Protein AF-A0A4V1RM32-F1 (afdb_monomer_lite)

Organism: NCBI:txid2509717

Sequence (120 aa):
RQYASLWQSCTSVGGNEFSCRSIMDFAWGKATAALLIIGFIILIICFLLSFVALCTPRISLLRVIGGLLIFAVILQVIALVIYPSMYTNDLATGTENYLYSWTYGFGWGSTIIMFGCAIF

Radius of gyration: 18.09 Å; chains: 1; bounding box: 41×25×52 Å

Secondary structure (DSSP, 8-state):
--EE-SSEEEEE-SSS-EEEEEGGGSHHHHHHHHHHHHHHHHHHHHHHHHHHHHHS--HHHHHHHHHHHHHHHHHHHHHHHHHHHHHHHHT--TTS-----HHHHHHHHHHHHHHHHHH-

InterPro domains:
  IPR004031 PMP-22/EMP/MP20/Claudin [PF00822] (3-115)
  IPR015664 P53-induced protein [PTHR14399] (2-120)

pLDDT: mean 80.21, std 13.15, range [47.38, 95.06]

Structure (mmCIF, N/CA/C/O backbone):
data_AF-A0A4V1RM32-F1
#
_entry.id   AF-A0A4V1RM32-F1
#
loop_
_atom_site.group_PDB
_atom_site.id
_atom_site.type_symbol
_atom_site.label_atom_id
_atom_site.label_alt_id
_atom_site.label_comp_id
_atom_site.label_asym_id
_atom_site.label_entity_id
_atom_site.label_seq_id
_atom_site.pdbx_PDB_ins_code
_atom_site.Cartn_x
_atom_site.Cartn_y
_atom_site.Cartn_z
_atom_site.occupancy
_atom_site.B_iso_or_equiv
_atom_site.auth_seq_id
_atom_site.auth_comp_id
_atom_site.auth_asym_id
_atom_site.auth_atom_id
_atom_site.pdbx_PDB_model_num
ATOM 1 N N . ARG A 1 1 ? 12.785 14.625 -20.305 1.00 48.47 1 ARG A N 1
ATOM 2 C CA . ARG A 1 1 ? 11.935 14.696 -19.082 1.00 48.47 1 ARG A CA 1
ATOM 3 C C . ARG A 1 1 ? 10.989 13.511 -19.129 1.00 48.47 1 ARG A C 1
ATOM 5 O O . ARG A 1 1 ? 10.269 13.404 -20.112 1.00 48.47 1 ARG A O 1
ATOM 12 N N . GLN A 1 2 ? 11.019 12.636 -18.127 1.00 54.09 2 GLN A N 1
ATOM 13 C CA . GLN A 1 2 ? 10.103 11.499 -18.048 1.00 54.09 2 GLN A CA 1
ATOM 14 C C . GLN A 1 2 ? 9.029 11.775 -16.999 1.00 54.09 2 GLN A C 1
ATOM 16 O O . GLN A 1 2 ? 9.343 12.250 -15.907 1.00 54.09 2 GLN A O 1
ATOM 21 N N . TYR A 1 3 ? 7.774 11.503 -17.347 1.00 58.97 3 TYR A N 1
ATOM 22 C CA . TYR A 1 3 ? 6.646 11.559 -16.423 1.00 58.97 3 TYR A CA 1
ATOM 23 C C . TYR A 1 3 ? 6.107 10.141 -16.277 1.00 58.97 3 TYR A C 1
ATOM 25 O O . TYR A 1 3 ? 5.609 9.560 -17.240 1.00 58.97 3 TYR A O 1
ATOM 33 N N . ALA A 1 4 ? 6.230 9.585 -15.076 1.00 58.25 4 ALA A N 1
ATOM 34 C CA . ALA A 1 4 ? 5.748 8.250 -14.761 1.00 58.25 4 ALA A CA 1
ATOM 35 C C . ALA A 1 4 ? 4.673 8.334 -13.676 1.00 58.25 4 ALA A C 1
ATOM 37 O O . ALA A 1 4 ? 4.917 8.784 -12.556 1.00 58.25 4 ALA A O 1
ATOM 38 N N . SER A 1 5 ? 3.474 7.896 -14.036 1.00 65.00 5 SER A N 1
ATOM 39 C CA . SER A 1 5 ? 2.359 7.639 -13.127 1.00 65.00 5 SER A CA 1
ATOM 40 C C . SER A 1 5 ? 2.244 6.131 -12.915 1.00 65.00 5 SER A C 1
ATOM 42 O O . SER A 1 5 ? 2.726 5.362 -13.741 1.00 65.00 5 SER A O 1
ATOM 44 N N . LEU A 1 6 ? 1.516 5.691 -11.883 1.00 64.19 6 LEU A N 1
ATOM 45 C CA . LEU A 1 6 ? 1.268 4.258 -11.636 1.00 64.19 6 LEU A CA 1
ATOM 46 C C . LEU A 1 6 ? 0.591 3.537 -12.826 1.00 64.19 6 LEU A C 1
ATOM 48 O O . LEU A 1 6 ? 0.638 2.317 -12.931 1.00 64.19 6 LEU A O 1
ATOM 52 N N . TRP A 1 7 ? -0.031 4.304 -13.723 1.00 68.50 7 TRP A N 1
ATOM 53 C CA . TRP A 1 7 ? -0.821 3.826 -14.856 1.00 68.50 7 TRP A CA 1
ATOM 54 C C . TRP A 1 7 ? -0.093 3.946 -16.198 1.00 68.50 7 TRP A C 1
ATOM 56 O O . TRP A 1 7 ? -0.281 3.108 -17.075 1.00 68.50 7 TRP A O 1
ATOM 66 N N . GLN A 1 8 ? 0.750 4.966 -16.371 1.00 68.31 8 GLN A N 1
ATOM 67 C CA . GLN A 1 8 ? 1.411 5.272 -17.640 1.00 68.31 8 GLN A CA 1
ATOM 68 C C . GLN A 1 8 ? 2.804 5.847 -17.397 1.00 68.31 8 GLN A C 1
ATOM 70 O O . GLN A 1 8 ? 2.981 6.717 -16.543 1.00 68.31 8 GLN A O 1
ATOM 75 N N . SER A 1 9 ? 3.771 5.394 -18.189 1.00 68.38 9 SER A N 1
ATOM 76 C CA . SER A 1 9 ? 5.114 5.960 -18.252 1.00 68.38 9 SER A CA 1
ATOM 77 C C . SER A 1 9 ? 5.322 6.601 -19.619 1.00 68.38 9 SER A C 1
ATOM 79 O O . SER A 1 9 ? 5.225 5.927 -20.645 1.00 68.38 9 SER A O 1
ATOM 81 N N . CYS A 1 10 ? 5.560 7.910 -19.638 1.00 72.81 10 CYS A N 1
ATOM 82 C CA . CYS A 1 10 ? 5.859 8.658 -20.852 1.00 72.81 10 CYS A CA 1
ATOM 83 C C . CYS A 1 10 ? 7.328 9.075 -20.844 1.00 72.81 10 CYS A C 1
ATOM 85 O O . CYS A 1 10 ? 7.771 9.836 -19.975 1.00 72.81 10 CYS A O 1
ATOM 87 N N . THR A 1 11 ? 8.066 8.598 -21.844 1.00 68.44 11 THR A N 1
ATOM 88 C CA . THR A 1 11 ? 9.450 8.993 -22.101 1.00 68.44 11 THR A CA 1
ATOM 89 C C . THR A 1 11 ? 9.524 9.886 -23.340 1.00 68.44 11 THR A C 1
ATOM 91 O O . THR A 1 11 ? 8.767 9.701 -24.292 1.00 68.44 11 THR A O 1
ATOM 94 N N . SER A 1 12 ? 10.399 10.890 -23.316 1.00 61.53 12 SER A N 1
ATOM 95 C CA . SER A 1 12 ? 10.669 11.737 -24.482 1.00 61.53 12 SER A CA 1
ATOM 96 C C . SER A 1 12 ? 11.793 11.085 -25.277 1.00 61.53 12 SER A C 1
ATOM 98 O O . SER A 1 12 ? 12.916 10.979 -24.786 1.00 61.53 12 SER A O 1
ATOM 100 N N . VAL A 1 13 ? 11.481 10.620 -26.486 1.00 59.84 13 VAL A N 1
ATOM 101 C CA . VAL A 1 13 ? 12.447 9.965 -27.373 1.00 59.84 13 VAL A CA 1
ATOM 102 C C . VAL A 1 13 ? 12.899 11.006 -28.391 1.00 59.84 13 VAL A C 1
ATOM 104 O O . VAL A 1 13 ? 12.235 11.218 -29.394 1.00 59.84 13 VAL A O 1
ATOM 107 N N . GLY A 1 14 ? 13.999 11.707 -28.096 1.00 51.62 14 GLY A N 1
ATOM 108 C CA . GLY A 1 14 ? 14.699 12.569 -29.058 1.00 51.62 14 GLY A CA 1
ATOM 109 C C . GLY A 1 14 ? 13.833 13.615 -29.782 1.00 51.62 14 GLY A C 1
ATOM 110 O O . GLY A 1 14 ? 13.729 13.573 -31.001 1.00 51.62 14 GLY A O 1
ATOM 111 N N . GLY A 1 15 ? 13.244 14.574 -29.056 1.00 65.00 15 GLY A N 1
ATOM 112 C CA . GLY A 1 15 ? 12.451 15.678 -29.626 1.00 65.00 15 GLY A CA 1
ATOM 113 C C . GLY A 1 15 ? 11.121 15.919 -28.897 1.00 65.00 15 GLY A C 1
ATOM 114 O O . GLY A 1 15 ? 10.939 15.466 -27.767 1.00 65.00 15 GLY A O 1
ATOM 115 N N . ASN A 1 16 ? 10.184 16.627 -29.551 1.00 58.78 16 ASN A N 1
ATOM 116 C CA . ASN A 1 16 ? 8.818 16.908 -29.057 1.00 58.78 16 ASN A CA 1
ATOM 117 C C . ASN A 1 16 ? 7.892 15.667 -29.022 1.00 58.78 16 ASN A C 1
ATOM 119 O O . ASN A 1 16 ? 6.720 15.795 -28.667 1.00 58.78 16 ASN A O 1
ATOM 123 N N . GLU A 1 17 ? 8.381 14.478 -29.388 1.00 57.88 17 GLU A N 1
ATOM 124 C CA . GLU A 1 17 ? 7.606 13.236 -29.352 1.00 57.88 17 GLU A CA 1
ATOM 125 C C . GLU A 1 17 ? 7.740 12.536 -27.992 1.00 57.88 17 GLU A C 1
ATOM 127 O O . GLU A 1 17 ? 8.820 12.136 -27.546 1.00 57.88 17 GLU A O 1
ATOM 132 N N . PHE A 1 18 ? 6.600 12.395 -27.315 1.00 65.38 18 PHE A N 1
ATOM 133 C CA . PHE A 1 18 ? 6.464 11.642 -26.073 1.00 65.38 18 PHE A CA 1
ATOM 134 C C . PHE A 1 18 ? 5.909 10.251 -26.390 1.00 65.38 18 PHE A C 1
ATOM 136 O O . PHE A 1 18 ? 4.764 10.114 -26.815 1.00 65.38 18 PHE A O 1
ATOM 143 N N . SER A 1 19 ? 6.702 9.207 -26.152 1.00 66.88 19 SER A N 1
ATOM 144 C CA . SER A 1 19 ? 6.244 7.820 -26.221 1.00 66.88 19 SER A CA 1
ATOM 145 C C . SER A 1 19 ? 5.659 7.421 -24.867 1.00 66.88 19 SER A C 1
ATOM 147 O O . SER A 1 19 ? 6.398 7.153 -23.916 1.00 66.88 19 SER A O 1
ATOM 149 N N . CYS A 1 20 ? 4.331 7.369 -24.784 1.00 73.12 20 CYS A N 1
ATOM 150 C CA . CYS A 1 20 ? 3.602 6.914 -23.603 1.00 73.12 20 CYS A CA 1
ATOM 151 C C . CYS A 1 20 ? 3.297 5.415 -23.684 1.00 73.12 20 CYS A C 1
ATOM 153 O O . CYS A 1 20 ? 2.642 4.958 -24.618 1.00 73.12 20 CYS A O 1
ATOM 155 N N . ARG A 1 21 ? 3.737 4.652 -22.681 1.00 72.00 21 ARG A N 1
ATOM 156 C CA . ARG A 1 21 ? 3.395 3.235 -22.499 1.00 72.00 21 ARG A CA 1
ATOM 157 C C . ARG A 1 21 ? 2.532 3.051 -21.260 1.00 72.00 21 ARG A C 1
ATOM 159 O O . ARG A 1 21 ? 2.765 3.690 -20.234 1.00 72.00 21 ARG A O 1
ATOM 166 N N . SER A 1 22 ? 1.540 2.172 -21.353 1.00 75.94 22 SER A N 1
ATOM 167 C CA . SER A 1 22 ? 0.702 1.807 -20.214 1.00 75.94 22 SER A CA 1
ATOM 168 C C . SER A 1 22 ? 1.430 0.784 -19.342 1.00 75.94 22 SER A C 1
ATOM 170 O O . SER A 1 22 ? 1.836 -0.272 -19.818 1.00 75.94 22 SER A O 1
ATOM 172 N N . ILE A 1 23 ? 1.589 1.070 -18.047 1.00 74.75 23 ILE A N 1
ATOM 173 C CA . ILE A 1 23 ? 2.154 0.099 -17.085 1.00 74.75 23 ILE A CA 1
ATOM 174 C C . ILE A 1 23 ? 1.145 -1.035 -16.829 1.00 74.75 23 ILE A C 1
ATOM 176 O O . ILE A 1 23 ? 1.515 -2.141 -16.438 1.00 74.75 23 ILE A O 1
ATOM 180 N N . MET A 1 24 ? -0.135 -0.794 -17.129 1.00 75.75 24 MET A N 1
ATOM 181 C CA . MET A 1 24 ? -1.199 -1.790 -17.018 1.00 75.75 24 MET A CA 1
ATOM 182 C C . MET A 1 24 ? -1.110 -2.901 -18.063 1.00 75.75 24 MET A C 1
ATOM 184 O O . MET A 1 24 ? -1.839 -3.878 -17.933 1.00 75.75 24 MET A O 1
ATOM 188 N N . ASP A 1 25 ? -0.242 -2.807 -19.070 1.00 79.69 25 ASP A N 1
ATOM 189 C CA . ASP A 1 25 ? -0.006 -3.933 -19.983 1.00 79.69 25 ASP A CA 1
ATOM 190 C C . ASP A 1 25 ? 0.753 -5.076 -19.289 1.00 79.69 25 ASP A C 1
ATOM 192 O O . ASP A 1 25 ? 0.604 -6.244 -19.652 1.00 79.69 25 ASP A O 1
ATOM 196 N N . PHE A 1 26 ? 1.495 -4.770 -18.221 1.00 81.31 26 PHE A N 1
ATOM 197 C CA . PHE A 1 26 ? 2.234 -5.757 -17.449 1.00 81.31 26 PHE A CA 1
ATOM 198 C C . PHE A 1 26 ? 1.360 -6.401 -16.368 1.00 81.31 26 PHE A C 1
ATOM 200 O O . PHE A 1 26 ? 0.648 -5.727 -15.618 1.00 81.31 26 PHE A O 1
ATOM 207 N N . ALA A 1 27 ? 1.464 -7.727 -16.230 1.00 86.25 27 ALA A N 1
ATOM 208 C CA . ALA A 1 27 ? 0.733 -8.482 -15.211 1.00 86.25 27 ALA A CA 1
ATOM 209 C C . ALA A 1 27 ? 1.055 -7.999 -13.787 1.00 86.25 27 ALA A C 1
ATOM 211 O O . ALA A 1 27 ? 0.154 -7.891 -12.953 1.00 86.25 27 ALA A O 1
ATOM 212 N N . TRP A 1 28 ? 2.318 -7.644 -13.525 1.00 84.56 28 TRP A N 1
ATOM 213 C CA . TRP A 1 28 ? 2.719 -7.083 -12.239 1.00 84.56 28 TRP A CA 1
ATOM 214 C C . TRP A 1 28 ? 2.074 -5.718 -12.001 1.00 84.56 28 TRP A C 1
ATOM 216 O O . TRP A 1 28 ? 1.552 -5.517 -10.916 1.00 84.56 28 TRP A O 1
ATOM 226 N N . GLY A 1 29 ? 2.007 -4.838 -13.010 1.00 84.19 29 GLY A N 1
ATOM 227 C CA . GLY A 1 29 ? 1.399 -3.507 -12.901 1.00 84.19 29 GLY A CA 1
ATOM 228 C C . GLY A 1 29 ? -0.082 -3.564 -12.520 1.00 84.19 29 GLY A C 1
ATOM 229 O O . GLY A 1 29 ? -0.530 -2.835 -11.630 1.00 84.19 29 GLY A O 1
ATOM 230 N N . LYS A 1 30 ? -0.827 -4.505 -13.118 1.00 87.56 30 LYS A N 1
ATOM 231 C CA . LYS A 1 30 ? -2.219 -4.795 -12.731 1.00 87.56 30 LYS A CA 1
ATOM 232 C C . LYS A 1 30 ? -2.317 -5.287 -11.285 1.00 87.56 30 LYS A C 1
ATOM 234 O O . LYS A 1 30 ?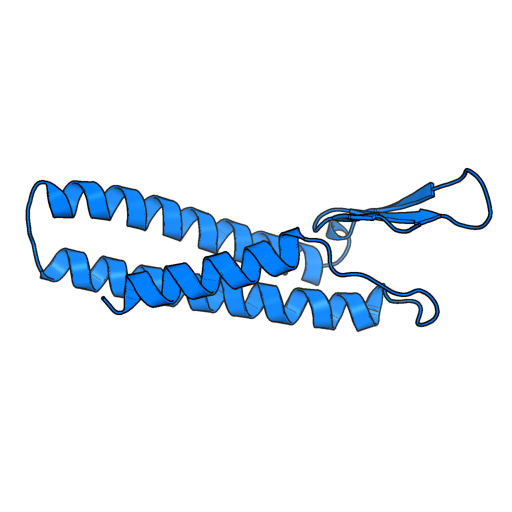 -3.206 -4.852 -10.555 1.00 87.56 30 LYS A O 1
ATOM 239 N N . ALA A 1 31 ? -1.410 -6.169 -10.862 1.00 89.00 31 ALA A N 1
ATOM 240 C CA . ALA A 1 31 ? -1.394 -6.701 -9.502 1.00 89.00 31 ALA A CA 1
ATOM 241 C C . ALA A 1 31 ? -1.089 -5.613 -8.458 1.00 89.00 31 ALA A C 1
ATOM 243 O O . ALA A 1 31 ? -1.797 -5.521 -7.457 1.00 89.00 31 ALA A O 1
ATOM 244 N N . THR A 1 32 ? -0.103 -4.743 -8.700 1.00 89.12 32 THR A N 1
ATOM 245 C CA . THR A 1 32 ? 0.220 -3.624 -7.800 1.00 89.12 32 THR A CA 1
ATOM 246 C C . THR A 1 32 ? -0.949 -2.659 -7.659 1.00 89.12 32 THR A C 1
ATOM 248 O O . THR A 1 32 ? -1.281 -2.255 -6.545 1.00 89.12 32 THR A O 1
ATOM 251 N N . ALA A 1 33 ? -1.611 -2.319 -8.768 1.00 88.69 33 ALA A N 1
ATOM 252 C CA . ALA A 1 33 ? -2.789 -1.460 -8.738 1.00 88.69 33 ALA A CA 1
ATOM 253 C C . ALA A 1 33 ? -3.958 -2.106 -7.981 1.00 88.69 33 ALA A C 1
ATOM 255 O O . ALA A 1 33 ? -4.591 -1.447 -7.158 1.00 88.69 33 ALA A O 1
ATOM 256 N N . ALA A 1 34 ? -4.205 -3.401 -8.197 1.00 91.38 34 ALA A N 1
ATOM 257 C CA . ALA A 1 34 ? -5.235 -4.137 -7.472 1.00 91.38 34 ALA A CA 1
ATOM 258 C C . ALA A 1 34 ? -4.964 -4.162 -5.959 1.00 91.38 34 ALA A C 1
ATOM 260 O O . ALA A 1 34 ? -5.864 -3.862 -5.179 1.00 91.38 34 ALA A O 1
ATOM 261 N N . LEU A 1 35 ? -3.727 -4.446 -5.536 1.00 91.50 35 LEU A N 1
ATOM 262 C CA . LEU A 1 35 ? -3.336 -4.461 -4.120 1.00 91.50 35 LEU A CA 1
ATOM 263 C C . LEU A 1 35 ? -3.536 -3.095 -3.446 1.00 91.50 35 LEU A C 1
ATOM 265 O O . LEU A 1 35 ? -4.066 -3.034 -2.335 1.00 91.50 35 LEU A O 1
ATOM 269 N N . LEU A 1 36 ? -3.175 -2.003 -4.129 1.00 89.81 36 LEU A N 1
ATOM 270 C CA . LEU A 1 36 ? -3.393 -0.641 -3.631 1.00 89.81 36 LEU A CA 1
ATOM 271 C C . LEU A 1 36 ? -4.884 -0.307 -3.505 1.00 89.81 36 LEU A C 1
ATOM 273 O O . LEU A 1 36 ? -5.304 0.228 -2.480 1.00 89.81 36 LEU A O 1
ATOM 277 N N . ILE A 1 37 ? -5.695 -0.652 -4.511 1.00 91.25 37 ILE A N 1
ATOM 278 C CA . ILE A 1 37 ? -7.146 -0.411 -4.491 1.00 91.25 37 ILE A CA 1
ATOM 279 C C . ILE A 1 37 ? -7.813 -1.218 -3.375 1.00 91.25 37 ILE A C 1
ATOM 281 O O . ILE A 1 37 ? -8.613 -0.670 -2.620 1.00 91.25 37 ILE A O 1
ATOM 285 N N . ILE A 1 38 ? -7.467 -2.499 -3.229 1.00 93.44 38 ILE A N 1
ATOM 286 C CA . ILE A 1 38 ? -8.009 -3.358 -2.169 1.00 93.44 38 ILE A CA 1
ATOM 287 C C . ILE A 1 38 ? -7.636 -2.795 -0.793 1.00 93.44 38 ILE A C 1
ATOM 289 O O . ILE A 1 38 ? -8.507 -2.651 0.064 1.00 93.44 38 ILE A O 1
ATOM 293 N N . GLY A 1 39 ? -6.371 -2.411 -0.593 1.00 90.88 39 GLY A N 1
ATOM 294 C CA . GLY A 1 39 ? -5.923 -1.771 0.644 1.00 90.88 39 GLY A CA 1
ATOM 295 C C . GLY A 1 39 ? -6.689 -0.479 0.955 1.00 90.88 39 GLY A C 1
ATOM 296 O O . GLY A 1 39 ? -7.075 -0.257 2.101 1.00 90.88 39 GLY A O 1
ATOM 297 N N . PHE A 1 40 ? -6.968 0.340 -0.060 1.00 90.44 40 PHE A N 1
ATOM 298 C CA . PHE A 1 40 ? -7.737 1.576 0.088 1.00 90.44 40 PHE A CA 1
ATOM 299 C C . PHE A 1 40 ? -9.212 1.324 0.439 1.00 90.44 40 PHE A C 1
ATOM 301 O O . PHE A 1 40 ? -9.767 2.004 1.301 1.00 90.44 40 PHE A O 1
ATOM 308 N N . ILE A 1 41 ? -9.844 0.313 -0.163 1.00 94.44 41 ILE A N 1
ATOM 309 C CA . ILE A 1 41 ? -11.221 -0.080 0.173 1.00 94.44 41 ILE A CA 1
ATOM 310 C C . ILE A 1 41 ? -11.308 -0.525 1.638 1.00 94.44 41 ILE A C 1
ATOM 312 O O . ILE A 1 41 ? -12.218 -0.108 2.355 1.00 94.44 41 ILE A O 1
ATOM 316 N N . ILE A 1 42 ? -10.345 -1.325 2.109 1.00 92.44 42 ILE A N 1
ATOM 317 C CA . ILE A 1 42 ? -10.293 -1.762 3.512 1.00 92.44 42 ILE A CA 1
ATOM 318 C C . ILE A 1 42 ? -10.135 -0.559 4.451 1.00 92.44 42 ILE A C 1
ATOM 320 O O . ILE A 1 42 ? -10.807 -0.506 5.481 1.00 92.44 42 ILE A O 1
ATOM 324 N N . LEU A 1 43 ? -9.311 0.428 4.084 1.00 91.06 43 LEU A N 1
ATOM 325 C CA . LEU A 1 43 ? -9.153 1.673 4.843 1.00 91.06 43 LEU A CA 1
ATOM 326 C C . LEU A 1 43 ? -10.492 2.412 4.975 1.00 91.06 43 LEU A C 1
ATOM 328 O O . LEU A 1 43 ? -10.876 2.770 6.088 1.00 91.06 43 LEU A O 1
ATOM 332 N N . ILE A 1 44 ? -11.241 2.582 3.879 1.00 93.62 44 ILE A N 1
ATOM 333 C CA . ILE A 1 44 ? -12.569 3.222 3.910 1.00 93.62 44 ILE A CA 1
ATOM 334 C C . ILE A 1 44 ? -13.510 2.476 4.863 1.00 93.62 44 ILE A C 1
ATOM 336 O O . ILE A 1 44 ? -14.185 3.105 5.677 1.00 93.62 44 ILE A O 1
ATOM 340 N N . ILE A 1 45 ? -13.536 1.142 4.804 1.00 92.44 45 ILE A N 1
ATOM 341 C CA . ILE A 1 45 ? -14.366 0.329 5.703 1.00 92.44 45 ILE A CA 1
ATOM 342 C C . ILE A 1 45 ? -13.949 0.549 7.164 1.00 92.44 45 ILE A C 1
ATOM 344 O O . ILE A 1 45 ? -14.808 0.779 8.014 1.00 92.44 45 ILE A O 1
ATOM 348 N N . CYS A 1 46 ? -12.646 0.542 7.457 1.00 90.81 46 CYS A N 1
ATOM 349 C CA . CYS A 1 46 ? -12.125 0.808 8.799 1.00 90.81 46 CYS A CA 1
ATOM 350 C C . CYS A 1 46 ? -12.522 2.201 9.297 1.00 90.81 46 CYS A C 1
ATOM 352 O O . CYS A 1 46 ? -12.949 2.342 10.437 1.00 90.81 46 CYS A O 1
ATOM 354 N N . PHE A 1 47 ? -12.453 3.215 8.436 1.00 89.69 47 PHE A N 1
ATOM 355 C CA . PHE A 1 47 ? -12.849 4.581 8.764 1.00 89.69 47 PHE A CA 1
ATOM 356 C C . PHE A 1 47 ? -14.336 4.682 9.133 1.00 89.69 47 PHE A C 1
ATOM 358 O O . PHE A 1 47 ? -14.680 5.292 10.145 1.00 89.69 47 PHE A O 1
ATOM 365 N N . LEU A 1 48 ? -15.217 4.024 8.371 1.00 91.62 48 LEU A N 1
ATOM 366 C CA . LEU A 1 48 ? -16.648 3.958 8.684 1.00 91.62 48 LEU A CA 1
ATOM 367 C C . LEU A 1 48 ? -16.911 3.234 10.011 1.00 91.62 48 LEU A C 1
ATOM 369 O O . LEU A 1 48 ? -17.694 3.710 10.834 1.00 91.62 48 LEU A O 1
ATOM 373 N N . LEU A 1 49 ? -16.231 2.108 10.246 1.00 88.25 49 LEU A N 1
ATOM 374 C CA . LEU A 1 49 ? -16.335 1.362 11.501 1.00 88.25 49 LEU A CA 1
ATOM 375 C C . LEU A 1 49 ? -15.841 2.183 12.700 1.00 88.25 49 LEU A C 1
ATOM 377 O O . LEU A 1 49 ? -16.443 2.100 13.770 1.00 88.25 49 LEU A O 1
ATOM 381 N N . SER A 1 50 ? -14.811 3.015 12.524 1.00 87.69 50 SER A N 1
ATOM 382 C CA . SER A 1 50 ? -14.318 3.918 13.567 1.00 87.69 50 SER A CA 1
ATOM 383 C C . SER A 1 50 ? -15.371 4.942 13.998 1.00 87.69 50 SER A C 1
ATOM 385 O O . SER A 1 50 ? -15.534 5.152 15.197 1.00 87.69 50 SER A O 1
ATOM 387 N N . PHE A 1 51 ? -16.155 5.524 13.079 1.00 88.12 51 PHE A N 1
ATOM 388 C CA . PHE A 1 51 ? -17.266 6.412 13.468 1.00 88.12 51 PHE A CA 1
ATOM 389 C C . PHE A 1 51 ? -18.308 5.697 14.326 1.00 88.12 51 PHE A C 1
ATOM 391 O O . PHE 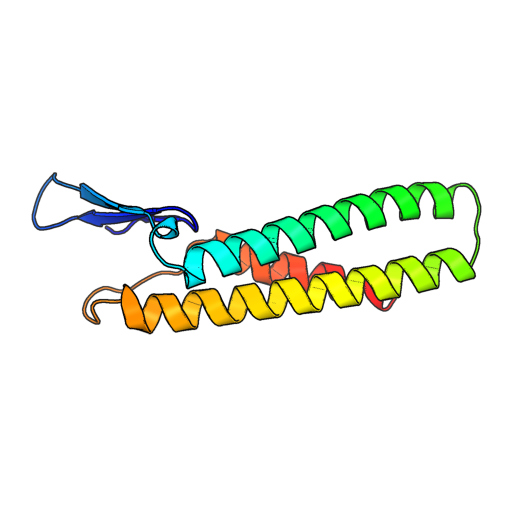A 1 51 ? -18.747 6.228 15.346 1.00 88.12 51 PHE A O 1
ATOM 398 N N . VAL A 1 52 ? -18.675 4.473 13.943 1.00 86.00 52 VAL A N 1
ATOM 399 C CA . VAL A 1 52 ? -19.629 3.662 14.710 1.00 86.00 52 VAL A CA 1
ATOM 400 C C . VAL A 1 52 ? -19.061 3.320 16.093 1.00 86.00 52 VAL A C 1
ATOM 402 O O . VAL A 1 52 ? -19.779 3.399 17.090 1.00 86.00 52 VAL A O 1
ATOM 405 N N . ALA A 1 53 ? -17.767 2.999 16.173 1.00 84.50 53 ALA A N 1
ATOM 406 C CA . ALA A 1 53 ? -17.072 2.735 17.431 1.00 84.50 53 ALA A CA 1
ATOM 407 C C . ALA A 1 53 ? -17.009 3.968 18.346 1.00 84.50 53 ALA A C 1
ATOM 409 O O . ALA A 1 53 ? -17.112 3.824 19.563 1.00 84.50 53 ALA A O 1
ATOM 410 N N . LEU A 1 54 ? -16.875 5.172 17.778 1.00 83.12 54 LEU A N 1
ATOM 411 C CA . LEU A 1 54 ? -16.913 6.429 18.530 1.00 83.12 54 LEU A CA 1
ATOM 412 C C . LEU A 1 54 ? -18.305 6.695 19.117 1.00 83.12 54 LEU A C 1
ATOM 414 O O . LEU A 1 54 ? -18.417 7.116 20.265 1.00 83.12 54 LEU A O 1
ATOM 418 N N . CYS A 1 55 ? -19.368 6.421 18.357 1.00 84.56 55 CYS A N 1
ATOM 419 C CA . CYS A 1 55 ? -20.742 6.570 18.841 1.00 84.56 55 CYS A CA 1
ATOM 420 C C . CYS A 1 55 ? -21.138 5.490 19.862 1.00 84.56 55 CYS A C 1
ATOM 422 O O . CYS A 1 55 ? -22.059 5.692 20.650 1.00 84.56 55 CYS A O 1
ATOM 424 N N . THR A 1 56 ? -20.488 4.323 19.856 1.00 79.81 56 THR A N 1
ATOM 425 C CA . THR A 1 56 ? -20.728 3.246 20.826 1.00 79.81 56 THR A CA 1
ATOM 426 C C . THR A 1 56 ? -19.403 2.572 21.187 1.00 79.81 56 THR A C 1
ATOM 428 O O . THR A 1 56 ? -18.982 1.651 20.479 1.00 79.81 56 THR A O 1
ATOM 431 N N . PRO A 1 57 ? -18.744 2.979 22.290 1.00 73.81 57 PRO A N 1
ATOM 432 C CA . PRO A 1 57 ? -17.417 2.485 22.635 1.00 73.81 57 PRO A CA 1
ATOM 433 C C . PRO A 1 57 ? -17.465 0.989 22.963 1.00 73.81 57 PRO A C 1
ATOM 435 O O . PRO A 1 57 ? -17.851 0.568 24.054 1.00 73.81 57 PRO A O 1
ATOM 438 N N . ARG A 1 58 ? -17.068 0.163 21.990 1.00 77.50 58 ARG A N 1
ATOM 439 C CA . ARG A 1 58 ? -16.896 -1.287 22.129 1.00 77.50 58 ARG A CA 1
ATOM 440 C C . ARG A 1 58 ? -15.444 -1.642 21.842 1.00 77.50 58 ARG A C 1
ATOM 442 O O . ARG A 1 58 ? -15.028 -1.695 20.688 1.00 77.50 58 ARG A O 1
ATOM 449 N N . ILE A 1 59 ? -14.687 -1.945 22.896 1.00 78.19 59 ILE A N 1
ATOM 450 C CA . ILE A 1 59 ? -13.253 -2.291 22.825 1.00 78.19 59 ILE A CA 1
ATOM 451 C C . ILE A 1 59 ? -12.978 -3.479 21.880 1.00 78.19 59 ILE A C 1
ATOM 453 O O . ILE A 1 59 ? -11.920 -3.558 21.260 1.00 78.19 59 ILE A O 1
ATOM 457 N N . SER A 1 60 ? -13.938 -4.396 21.723 1.00 81.75 60 SER A N 1
ATOM 458 C CA . SER A 1 60 ? -13.843 -5.505 20.768 1.00 81.75 60 SER A CA 1
ATOM 459 C C . SER A 1 60 ? -13.832 -5.045 19.307 1.00 81.75 60 SER A C 1
ATOM 461 O O . SER A 1 60 ? -13.088 -5.603 18.507 1.00 81.75 60 SER A O 1
ATOM 463 N N . LEU A 1 61 ? -14.612 -4.019 18.962 1.00 82.38 61 LEU A N 1
ATOM 464 C CA . LEU A 1 61 ? -14.727 -3.495 17.599 1.00 82.38 61 LEU A CA 1
ATOM 465 C C . LEU A 1 61 ? -13.455 -2.723 17.208 1.00 82.38 61 LEU A C 1
ATOM 467 O O . LEU A 1 61 ? -12.952 -2.895 16.103 1.00 82.38 61 LEU A O 1
ATOM 471 N N . LEU A 1 62 ? -12.859 -1.999 18.162 1.00 84.25 62 LEU A N 1
ATOM 472 C CA . LEU A 1 62 ? -11.548 -1.353 18.012 1.00 84.25 62 LEU A CA 1
ATOM 473 C C . LEU A 1 62 ? -10.428 -2.357 17.683 1.00 84.25 62 LEU A C 1
ATOM 475 O O . LEU A 1 62 ? -9.665 -2.130 16.748 1.00 84.25 62 LEU A O 1
ATOM 479 N N . ARG A 1 63 ? -10.370 -3.515 18.363 1.00 86.62 63 ARG A N 1
ATOM 480 C CA . ARG A 1 63 ? -9.386 -4.570 18.025 1.00 86.62 63 ARG A CA 1
ATOM 481 C C . ARG A 1 63 ? -9.566 -5.128 16.616 1.00 86.62 63 ARG A C 1
ATOM 483 O O . ARG A 1 63 ? -8.578 -5.433 15.954 1.00 86.62 63 ARG A O 1
ATOM 490 N N . VAL A 1 64 ? -10.810 -5.277 16.162 1.00 88.69 64 VAL A N 1
ATOM 491 C CA . VAL A 1 64 ? -11.103 -5.760 14.804 1.00 88.69 64 VAL A CA 1
ATOM 492 C C . VAL A 1 64 ? -10.652 -4.738 13.759 1.00 88.69 64 VAL A C 1
ATOM 494 O O . VAL A 1 64 ? -10.034 -5.126 12.770 1.00 88.69 64 VAL A O 1
ATOM 497 N N . ILE A 1 65 ? -10.894 -3.444 14.000 1.00 91.19 65 ILE A N 1
ATOM 498 C CA . ILE A 1 65 ? -10.417 -2.359 13.130 1.00 91.19 65 ILE A CA 1
ATOM 499 C C . ILE A 1 65 ? -8.886 -2.365 13.055 1.00 91.19 65 ILE A C 1
ATOM 501 O O . ILE A 1 65 ? -8.341 -2.345 11.955 1.00 91.19 65 ILE A O 1
ATOM 505 N N . GLY A 1 66 ? -8.194 -2.468 14.195 1.00 91.25 66 GLY A N 1
ATOM 506 C CA . GLY A 1 66 ? -6.731 -2.557 14.227 1.00 91.25 66 GLY A CA 1
ATOM 507 C C . GLY A 1 66 ? -6.203 -3.743 13.411 1.00 91.25 66 GLY A C 1
ATOM 508 O O . GLY A 1 66 ? -5.319 -3.578 12.574 1.00 91.25 66 GLY A O 1
ATOM 509 N N . GLY A 1 67 ? -6.811 -4.925 13.558 1.00 91.19 67 GLY A N 1
ATOM 510 C CA . GLY A 1 67 ? -6.453 -6.105 12.762 1.00 91.19 67 GLY A CA 1
ATOM 511 C C . GLY A 1 67 ? -6.659 -5.915 11.252 1.00 91.19 67 GLY A C 1
ATOM 512 O O . GLY A 1 67 ? -5.787 -6.276 10.459 1.00 91.19 67 GLY A O 1
ATOM 513 N N . LEU A 1 68 ? -7.778 -5.306 10.848 1.00 92.44 68 LEU A N 1
ATOM 514 C CA . LEU A 1 68 ? -8.060 -4.980 9.445 1.00 92.44 68 LEU A CA 1
ATOM 515 C C . LEU A 1 68 ? -7.076 -3.946 8.879 1.00 92.44 68 LEU A C 1
ATOM 517 O O . LEU A 1 68 ? -6.630 -4.092 7.739 1.00 92.44 68 LEU A O 1
ATOM 521 N N . LEU A 1 69 ? -6.694 -2.940 9.671 1.00 93.44 69 LEU A N 1
ATOM 522 C CA . LEU A 1 69 ? -5.692 -1.948 9.281 1.00 93.44 69 LEU A CA 1
ATOM 523 C C . LEU A 1 69 ? -4.310 -2.583 9.094 1.00 93.44 69 LEU A C 1
ATOM 525 O O . LEU A 1 69 ? -3.659 -2.298 8.092 1.00 93.44 69 LEU A O 1
ATOM 529 N N . ILE A 1 70 ? -3.881 -3.495 9.977 1.00 93.88 70 ILE A N 1
ATOM 530 C CA . ILE A 1 70 ? -2.622 -4.240 9.788 1.00 93.88 70 ILE A CA 1
ATOM 531 C C . ILE A 1 70 ? -2.658 -5.044 8.485 1.00 93.88 70 ILE A C 1
ATOM 533 O O . ILE A 1 70 ? -1.685 -5.044 7.730 1.00 93.88 70 ILE A O 1
ATOM 537 N N . PHE A 1 71 ? -3.780 -5.696 8.178 1.00 94.06 71 PHE A N 1
ATOM 538 C CA . PHE A 1 71 ? -3.917 -6.425 6.920 1.00 94.06 71 PHE A CA 1
ATOM 539 C C . PHE A 1 71 ? -3.808 -5.493 5.698 1.00 94.06 71 PHE A C 1
ATOM 541 O O . PHE A 1 71 ? -3.077 -5.799 4.755 1.00 94.06 71 PHE A O 1
ATOM 548 N N . ALA A 1 72 ? -4.448 -4.319 5.737 1.00 94.00 72 ALA A N 1
ATOM 549 C CA . ALA A 1 72 ? -4.322 -3.309 4.685 1.00 94.00 72 ALA A CA 1
ATOM 550 C C . ALA A 1 72 ? -2.881 -2.783 4.534 1.00 94.00 72 ALA A C 1
ATOM 552 O O . ALA A 1 72 ? -2.415 -2.610 3.406 1.00 94.00 72 ALA A O 1
ATOM 553 N N . VAL A 1 73 ? -2.163 -2.580 5.647 1.00 95.06 73 VAL A N 1
ATOM 554 C CA . VAL A 1 73 ? -0.741 -2.195 5.661 1.00 95.06 73 VAL A CA 1
ATOM 555 C C . VAL A 1 73 ? 0.100 -3.237 4.931 1.00 95.06 73 VAL A C 1
ATOM 557 O O . VAL A 1 73 ? 0.889 -2.869 4.067 1.00 95.06 73 VAL A O 1
ATOM 560 N N . ILE A 1 74 ? -0.086 -4.528 5.217 1.00 94.69 74 ILE A N 1
ATOM 561 C CA . ILE A 1 74 ? 0.684 -5.603 4.571 1.00 94.69 74 ILE A CA 1
ATOM 562 C C . ILE A 1 74 ? 0.489 -5.571 3.050 1.00 94.69 74 ILE A C 1
ATOM 564 O O . ILE A 1 74 ? 1.469 -5.597 2.304 1.00 94.69 74 ILE A O 1
ATOM 568 N N . LEU A 1 75 ? -0.758 -5.457 2.581 1.00 92.69 75 LEU A N 1
ATOM 569 C CA . LEU A 1 75 ? -1.060 -5.378 1.147 1.00 92.69 75 LEU A CA 1
ATOM 570 C C . LEU A 1 75 ? -0.400 -4.160 0.485 1.00 92.69 75 LEU A C 1
ATOM 572 O O . LEU A 1 75 ? 0.149 -4.276 -0.613 1.00 92.69 75 LEU A O 1
ATOM 576 N N . GLN A 1 76 ? -0.418 -3.006 1.157 1.00 92.44 76 GLN A N 1
ATOM 577 C CA . GLN A 1 76 ? 0.183 -1.778 0.642 1.00 92.44 76 GLN A CA 1
ATOM 578 C C . GLN A 1 76 ? 1.712 -1.858 0.635 1.00 92.44 76 GLN A C 1
ATOM 580 O O . GLN A 1 76 ? 2.310 -1.553 -0.391 1.00 92.44 76 GLN A O 1
ATOM 585 N N . VAL A 1 77 ? 2.357 -2.372 1.688 1.00 94.38 77 VAL A N 1
ATOM 586 C CA . VAL A 1 77 ? 3.817 -2.594 1.700 1.00 94.38 77 VAL A CA 1
ATOM 587 C C . VAL A 1 77 ? 4.242 -3.502 0.546 1.00 94.38 77 VAL A C 1
ATOM 589 O O . VAL A 1 77 ? 5.188 -3.177 -0.169 1.00 94.38 77 VAL A O 1
ATOM 592 N N . ILE A 1 78 ? 3.527 -4.608 0.316 1.00 92.75 78 ILE A N 1
ATOM 593 C CA . ILE A 1 78 ? 3.823 -5.523 -0.795 1.00 92.75 78 ILE A CA 1
ATOM 594 C C . ILE A 1 78 ? 3.736 -4.780 -2.135 1.00 92.75 78 ILE A C 1
ATOM 596 O O . ILE A 1 78 ? 4.658 -4.870 -2.947 1.00 92.75 78 ILE A O 1
ATOM 600 N N . ALA A 1 79 ? 2.675 -3.999 -2.357 1.00 89.56 79 ALA A N 1
ATOM 601 C CA . ALA A 1 79 ? 2.529 -3.203 -3.571 1.00 89.56 79 ALA A CA 1
ATOM 602 C C . ALA A 1 79 ? 3.673 -2.182 -3.739 1.00 89.56 79 ALA A C 1
ATOM 604 O O . ALA A 1 79 ? 4.244 -2.054 -4.824 1.00 89.56 79 ALA A O 1
ATOM 605 N N . LEU A 1 80 ? 4.056 -1.496 -2.659 1.00 89.00 80 LEU A N 1
ATOM 606 C CA . LEU A 1 80 ? 5.130 -0.505 -2.671 1.00 89.00 80 LEU A CA 1
ATOM 607 C C . LEU A 1 80 ? 6.523 -1.100 -2.881 1.00 89.00 80 LEU A C 1
ATOM 609 O O . LEU A 1 80 ? 7.397 -0.387 -3.358 1.00 89.00 80 LEU A O 1
ATOM 613 N N . VAL A 1 81 ? 6.744 -2.377 -2.574 1.00 91.56 81 VAL A N 1
ATOM 614 C CA . VAL A 1 81 ? 8.019 -3.061 -2.848 1.00 91.56 81 VAL A CA 1
ATOM 615 C C . VAL A 1 81 ? 8.043 -3.660 -4.258 1.00 91.56 81 VAL A C 1
ATOM 617 O O . VAL A 1 81 ? 9.056 -3.564 -4.953 1.00 91.56 81 VAL A O 1
ATOM 620 N N . ILE A 1 82 ? 6.929 -4.240 -4.719 1.00 88.38 82 ILE A N 1
ATOM 621 C CA . ILE A 1 82 ? 6.830 -4.819 -6.070 1.00 88.38 82 ILE A CA 1
ATOM 622 C C . ILE A 1 82 ? 6.972 -3.733 -7.138 1.00 88.38 82 ILE A C 1
ATOM 624 O O . ILE A 1 82 ? 7.674 -3.944 -8.126 1.00 88.38 82 ILE A O 1
ATOM 628 N N . TYR A 1 83 ? 6.342 -2.571 -6.933 1.00 83.81 83 TYR A N 1
ATOM 629 C CA . TYR A 1 83 ? 6.361 -1.466 -7.891 1.00 83.81 83 TYR A CA 1
ATOM 630 C C . TYR A 1 83 ? 7.784 -1.047 -8.323 1.00 83.81 83 TYR A C 1
ATOM 632 O O . TYR A 1 83 ? 8.074 -1.153 -9.512 1.00 83.81 83 TYR A O 1
ATOM 640 N N . PRO A 1 84 ? 8.703 -0.631 -7.426 1.00 82.94 84 PRO A N 1
ATOM 641 C CA . PRO A 1 84 ? 10.066 -0.248 -7.796 1.00 82.94 84 PRO A CA 1
ATOM 642 C C . PRO A 1 84 ? 10.886 -1.429 -8.324 1.00 82.94 84 PRO A C 1
ATOM 644 O O . PRO A 1 84 ? 11.652 -1.258 -9.271 1.00 82.94 84 PRO A O 1
ATOM 647 N N . SER A 1 85 ? 10.718 -2.622 -7.741 1.00 85.12 85 SER A N 1
ATOM 648 C CA . SER A 1 85 ? 11.450 -3.828 -8.142 1.00 85.12 85 SER A CA 1
ATOM 649 C C . SER A 1 85 ? 11.192 -4.173 -9.611 1.00 85.12 85 SER A C 1
ATOM 651 O O . SER A 1 85 ? 12.123 -4.244 -10.414 1.00 85.12 85 SER A O 1
ATOM 653 N N . MET A 1 86 ? 9.922 -4.313 -9.991 1.00 82.00 86 MET A N 1
ATOM 654 C CA . MET A 1 86 ? 9.547 -4.694 -11.353 1.00 82.00 86 MET A CA 1
ATOM 655 C C . MET A 1 86 ? 9.744 -3.544 -12.336 1.00 82.00 86 MET A C 1
ATOM 657 O O . MET A 1 86 ? 10.241 -3.756 -13.437 1.00 82.00 86 MET A O 1
ATOM 661 N N . TYR A 1 87 ? 9.453 -2.307 -11.920 1.00 75.44 87 TYR A N 1
ATOM 662 C CA . TYR A 1 87 ? 9.702 -1.133 -12.753 1.00 75.44 87 TYR A CA 1
ATOM 663 C C . TYR A 1 87 ? 11.187 -1.002 -13.125 1.00 75.44 87 TYR A C 1
ATOM 665 O O . TYR A 1 87 ? 11.506 -0.678 -14.268 1.00 75.44 87 T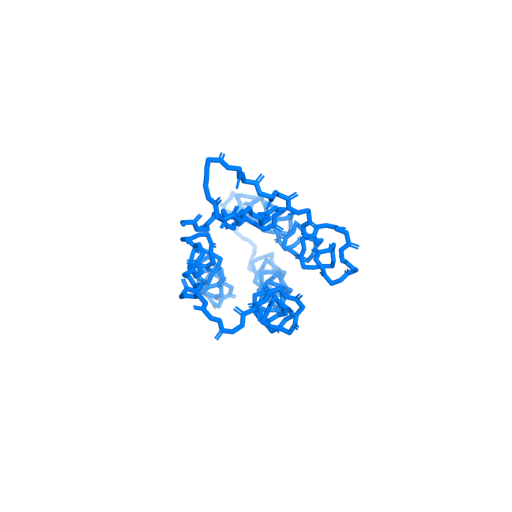YR A O 1
ATOM 673 N N . THR A 1 88 ? 12.100 -1.301 -12.194 1.00 76.06 88 THR A N 1
ATOM 674 C CA . THR A 1 88 ? 13.547 -1.271 -12.465 1.00 76.06 88 THR A CA 1
ATOM 675 C C . THR A 1 88 ? 13.979 -2.375 -13.434 1.00 76.06 88 THR A C 1
ATOM 677 O O . THR A 1 88 ? 14.855 -2.144 -14.257 1.00 76.06 88 THR A O 1
ATOM 680 N N . ASN A 1 89 ? 13.360 -3.556 -13.373 1.00 76.38 89 ASN A N 1
ATOM 681 C CA . ASN A 1 89 ? 13.698 -4.670 -14.263 1.00 76.38 89 ASN A CA 1
ATOM 682 C C . ASN A 1 89 ? 13.128 -4.500 -15.684 1.00 76.38 89 ASN A C 1
ATOM 684 O O . ASN A 1 89 ? 13.828 -4.782 -16.652 1.00 76.38 89 ASN A O 1
ATOM 688 N N . ASP A 1 90 ? 11.879 -4.038 -15.812 1.00 70.44 90 ASP A N 1
ATOM 689 C CA . ASP A 1 90 ? 11.153 -4.028 -17.092 1.00 70.44 90 ASP A CA 1
ATOM 690 C C . ASP A 1 90 ? 11.162 -2.665 -17.815 1.00 70.44 90 ASP A C 1
ATOM 692 O O . ASP A 1 90 ? 11.060 -2.621 -19.042 1.00 70.44 90 ASP A O 1
ATOM 696 N N . LEU A 1 91 ? 11.231 -1.540 -17.085 1.00 67.69 91 LEU A N 1
ATOM 697 C CA . LEU A 1 91 ? 11.075 -0.191 -17.660 1.00 67.69 91 LEU A CA 1
ATOM 698 C C . LEU A 1 91 ? 12.281 0.733 -17.452 1.00 67.69 91 LEU A C 1
ATOM 700 O O . LEU A 1 91 ? 12.446 1.680 -18.227 1.00 67.69 91 LEU A O 1
ATOM 704 N N . ALA A 1 92 ? 13.130 0.501 -16.447 1.00 64.19 92 ALA A N 1
ATOM 705 C CA . ALA A 1 92 ? 14.317 1.325 -16.244 1.00 64.19 92 ALA A CA 1
ATOM 706 C C . ALA A 1 92 ? 15.406 0.950 -17.259 1.00 64.19 92 ALA A C 1
ATOM 708 O O . ALA A 1 92 ? 16.258 0.095 -17.036 1.00 64.19 92 ALA A O 1
ATOM 709 N N . THR A 1 93 ? 15.396 1.642 -18.396 1.00 54.38 93 THR A N 1
ATOM 710 C CA . THR A 1 93 ? 16.559 1.681 -19.287 1.00 54.38 93 THR A CA 1
ATOM 711 C C . THR A 1 93 ? 17.619 2.471 -18.522 1.00 54.38 93 THR A C 1
ATOM 713 O O . THR A 1 93 ? 17.394 3.652 -18.276 1.00 54.38 93 THR A O 1
ATOM 716 N N . GLY A 1 94 ? 18.684 1.822 -18.034 1.00 52.59 94 GLY A N 1
ATOM 717 C CA . GLY A 1 94 ? 19.615 2.309 -16.995 1.00 52.59 94 GLY A CA 1
ATOM 718 C C . GLY A 1 94 ? 20.443 3.571 -17.299 1.00 52.59 94 GLY A C 1
ATOM 719 O O . GLY A 1 94 ? 21.607 3.646 -16.925 1.00 52.59 94 GLY A O 1
ATOM 7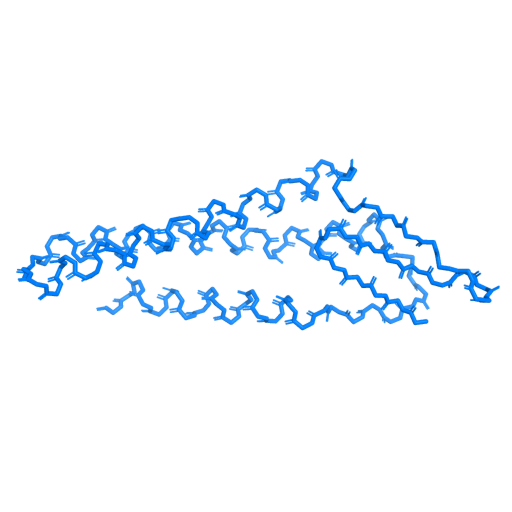20 N N . THR A 1 95 ? 19.878 4.555 -17.994 1.00 47.38 95 THR A N 1
ATOM 721 C CA . THR A 1 95 ? 20.558 5.727 -18.552 1.00 47.38 95 THR A CA 1
ATOM 722 C C . THR A 1 95 ? 19.888 7.051 -18.166 1.00 47.38 95 THR A C 1
ATOM 724 O O . THR A 1 95 ? 20.494 8.100 -18.354 1.00 47.38 95 THR A O 1
ATOM 727 N N . GLU A 1 96 ? 18.690 7.057 -17.568 1.00 49.56 96 GLU A N 1
ATOM 728 C CA . GLU A 1 96 ? 18.042 8.300 -17.123 1.00 49.56 96 GLU A CA 1
ATOM 729 C C . GLU A 1 96 ? 17.637 8.241 -15.648 1.00 49.56 96 GLU A C 1
ATOM 731 O O . GLU A 1 96 ? 17.072 7.252 -15.187 1.00 49.56 96 GLU A O 1
ATOM 736 N N . ASN A 1 97 ? 17.930 9.317 -14.908 1.00 50.19 97 ASN A N 1
ATOM 737 C CA . ASN A 1 97 ? 17.585 9.496 -13.497 1.00 50.19 97 ASN A CA 1
ATOM 738 C C . ASN A 1 97 ? 16.065 9.382 -13.294 1.00 50.19 97 ASN A C 1
ATOM 740 O O . ASN A 1 97 ? 15.335 10.373 -13.371 1.00 50.19 97 ASN A O 1
ATOM 744 N N . TYR A 1 98 ? 15.583 8.166 -13.050 1.00 56.25 98 TYR A N 1
ATOM 745 C CA . TYR A 1 98 ? 14.199 7.917 -12.696 1.00 56.25 98 TYR A CA 1
ATOM 746 C C . TYR A 1 98 ? 13.949 8.441 -11.281 1.00 56.25 98 TYR A C 1
ATOM 748 O O . TYR A 1 98 ? 14.331 7.835 -10.281 1.00 56.25 98 TYR A O 1
ATOM 756 N N . LEU A 1 99 ? 13.313 9.606 -11.205 1.00 58.09 99 LEU A N 1
ATOM 757 C CA . LEU A 1 99 ? 12.756 10.121 -9.967 1.00 58.09 99 LEU A CA 1
ATOM 758 C C . LEU A 1 99 ? 11.403 9.443 -9.770 1.00 58.09 99 LEU A C 1
ATOM 760 O O . LEU A 1 99 ? 10.468 9.683 -10.539 1.00 58.09 99 LEU A O 1
ATOM 764 N N . TYR A 1 100 ? 11.302 8.596 -8.744 1.00 63.38 100 TYR A N 1
ATOM 765 C CA . TYR A 1 100 ? 10.011 8.121 -8.258 1.00 63.38 100 TYR A CA 1
ATOM 766 C C . TYR A 1 100 ? 9.078 9.324 -8.099 1.00 63.38 100 TYR A C 1
ATOM 768 O O . TYR A 1 100 ? 9.449 10.334 -7.497 1.00 63.38 100 TYR A O 1
ATOM 776 N N . SER A 1 101 ? 7.872 9.228 -8.659 1.00 70.38 101 SER A N 1
ATOM 777 C CA . SER A 1 101 ? 6.884 10.294 -8.514 1.00 70.38 101 SER A CA 1
ATOM 778 C C . SER A 1 101 ? 6.590 10.540 -7.031 1.00 70.38 101 SER A C 1
ATOM 780 O O . SER A 1 101 ? 6.645 9.621 -6.210 1.00 70.38 101 SER A O 1
ATOM 782 N N . TRP A 1 102 ? 6.227 11.774 -6.686 1.00 77.06 102 TRP A N 1
ATOM 783 C CA . TRP A 1 102 ? 5.774 12.179 -5.348 1.00 77.06 102 TRP A CA 1
ATOM 784 C C . TRP A 1 102 ? 4.699 11.242 -4.766 1.00 77.06 102 TRP A C 1
ATOM 786 O O . TRP A 1 102 ? 4.632 11.034 -3.556 1.00 77.06 102 TRP A O 1
ATOM 796 N N . THR A 1 103 ? 3.910 10.602 -5.632 1.00 80.62 103 THR A N 1
ATOM 797 C CA . THR A 1 103 ? 2.894 9.607 -5.271 1.00 80.62 103 THR A CA 1
ATOM 798 C C . THR A 1 103 ? 3.466 8.357 -4.594 1.00 80.62 103 THR A C 1
ATOM 800 O O . THR A 1 103 ? 2.784 7.745 -3.780 1.00 80.62 103 THR A O 1
ATOM 803 N N . TYR A 1 104 ? 4.711 7.971 -4.892 1.00 82.44 104 TYR A N 1
ATOM 804 C CA . TYR A 1 104 ? 5.383 6.853 -4.222 1.00 82.44 104 TYR A CA 1
ATOM 805 C C . TYR A 1 104 ? 5.716 7.200 -2.766 1.00 82.44 104 TYR A C 1
ATOM 807 O O . TYR A 1 104 ? 5.440 6.416 -1.859 1.00 82.44 104 TYR A O 1
ATOM 815 N N . GLY A 1 105 ? 6.226 8.415 -2.532 1.00 86.19 105 GLY A N 1
ATOM 816 C CA . GLY A 1 105 ? 6.435 8.943 -1.182 1.00 86.19 105 GLY A CA 1
ATOM 817 C C . GLY A 1 105 ? 5.121 9.083 -0.408 1.00 86.19 105 GLY A C 1
ATOM 818 O O . GLY A 1 105 ? 5.053 8.716 0.763 1.00 86.19 105 GLY A O 1
ATOM 819 N N . PHE A 1 106 ? 4.054 9.523 -1.080 1.00 87.69 106 PHE A N 1
ATOM 820 C CA . PHE A 1 106 ? 2.708 9.553 -0.505 1.00 87.69 106 PHE A CA 1
ATOM 821 C C . PHE A 1 106 ? 2.225 8.155 -0.084 1.00 87.69 106 PHE A C 1
ATOM 823 O O . PHE A 1 106 ? 1.711 7.994 1.022 1.00 87.69 106 PHE A O 1
ATOM 830 N N . GLY A 1 107 ? 2.454 7.131 -0.914 1.00 89.50 107 GLY A N 1
ATOM 831 C CA . GLY A 1 107 ? 2.139 5.741 -0.576 1.00 89.50 107 GLY A CA 1
ATOM 832 C C . GLY A 1 107 ? 2.844 5.273 0.703 1.00 89.50 107 GLY A C 1
ATOM 833 O O . GLY A 1 107 ? 2.188 4.757 1.612 1.00 89.50 107 GLY A O 1
ATOM 834 N N . TRP A 1 108 ? 4.151 5.529 0.828 1.00 91.19 108 TRP A N 1
ATOM 835 C CA . TRP A 1 108 ? 4.915 5.184 2.034 1.00 91.19 108 TRP A CA 1
ATOM 836 C C . TRP A 1 108 ? 4.399 5.926 3.268 1.00 91.19 108 TRP A C 1
ATOM 838 O O . TRP A 1 108 ? 4.171 5.305 4.305 1.00 91.19 108 TRP A O 1
ATOM 848 N N . GLY A 1 109 ? 4.151 7.233 3.142 1.00 92.69 109 GLY A N 1
ATOM 849 C CA . GLY A 1 109 ? 3.607 8.049 4.228 1.00 92.69 109 GLY A CA 1
ATOM 850 C C . GLY A 1 109 ? 2.250 7.540 4.715 1.00 92.69 109 GLY A C 1
ATOM 851 O O . GLY A 1 109 ? 2.054 7.363 5.916 1.00 92.69 109 GLY A O 1
ATOM 852 N N . SER A 1 110 ? 1.339 7.224 3.789 1.00 91.12 110 SER A N 1
ATOM 853 C CA . SER A 1 110 ? 0.022 6.677 4.135 1.00 91.12 110 SER A CA 1
ATOM 854 C C . SER A 1 110 ? 0.126 5.344 4.886 1.00 91.12 110 SER A C 1
ATOM 856 O O . SER A 1 110 ? -0.533 5.162 5.907 1.00 91.12 110 SER A O 1
ATOM 858 N N . THR A 1 111 ? 1.031 4.460 4.457 1.00 92.56 111 THR A N 1
ATOM 859 C CA . THR A 1 111 ? 1.250 3.144 5.072 1.00 92.56 111 THR A CA 1
ATOM 860 C C . THR A 1 111 ? 1.758 3.258 6.511 1.00 92.56 111 THR A C 1
ATOM 862 O O . THR A 1 111 ? 1.269 2.558 7.397 1.00 92.56 111 THR A O 1
ATOM 865 N N . ILE A 1 112 ? 2.695 4.177 6.768 1.00 93.31 112 ILE A N 1
ATOM 866 C CA . ILE A 1 112 ? 3.239 4.429 8.112 1.00 93.31 112 ILE A CA 1
ATOM 867 C C . ILE A 1 112 ? 2.153 4.973 9.046 1.00 93.31 112 ILE A C 1
ATOM 869 O O . ILE A 1 112 ? 2.031 4.515 10.182 1.00 93.31 112 ILE A O 1
ATOM 873 N N . ILE A 1 113 ? 1.343 5.923 8.568 1.00 92.06 113 ILE A N 1
ATOM 874 C CA . ILE A 1 113 ? 0.249 6.500 9.359 1.00 92.06 113 ILE A CA 1
ATOM 875 C C . ILE A 1 113 ? -0.781 5.423 9.710 1.00 92.06 113 ILE A C 1
ATOM 877 O O . ILE A 1 113 ? -1.151 5.294 10.875 1.00 92.06 113 ILE A O 1
ATOM 881 N N . MET A 1 114 ? -1.197 4.609 8.734 1.00 91.56 114 MET A N 1
ATOM 882 C CA . MET A 1 114 ? -2.122 3.497 8.977 1.00 91.56 114 MET A CA 1
ATOM 883 C C . MET A 1 114 ? -1.578 2.496 9.997 1.00 91.56 114 MET A C 1
ATOM 885 O O . MET A 1 114 ? -2.332 2.029 10.845 1.00 91.56 114 MET A O 1
ATOM 889 N N . PHE A 1 115 ? -0.283 2.174 9.932 1.00 93.12 115 PHE A N 1
ATOM 890 C CA . PHE A 1 115 ? 0.354 1.290 10.903 1.00 93.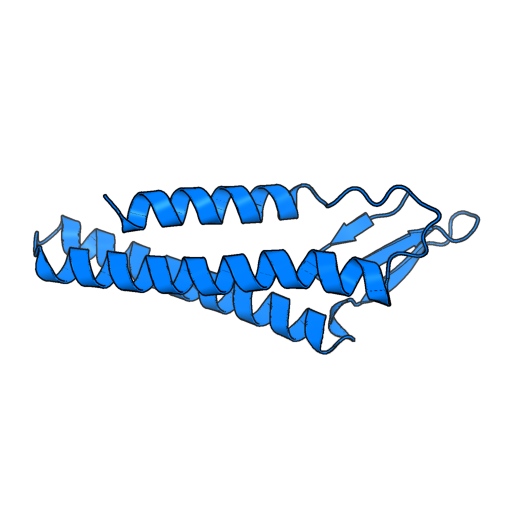12 115 PHE A CA 1
ATOM 891 C C . PHE A 1 115 ? 0.316 1.881 12.317 1.00 93.12 115 PHE A C 1
ATOM 893 O O . PHE A 1 115 ? -0.024 1.173 13.262 1.00 93.12 115 PHE A O 1
ATOM 900 N N . GLY A 1 116 ? 0.573 3.187 12.456 1.00 91.25 116 GLY A N 1
ATOM 901 C CA . GLY A 1 116 ? 0.384 3.904 13.718 1.00 91.25 116 GLY A CA 1
ATOM 902 C C . GLY A 1 116 ? -1.049 3.769 14.240 1.00 91.25 116 GLY A C 1
ATOM 903 O O . GLY A 1 116 ? -1.251 3.320 15.363 1.00 91.25 116 GLY A O 1
ATOM 904 N N . CYS A 1 117 ? -2.050 4.058 13.406 1.00 88.50 117 CYS A N 1
ATOM 905 C CA . CYS A 1 117 ? -3.466 3.934 13.773 1.00 88.50 117 CYS A CA 1
ATOM 906 C C . CYS A 1 117 ? -3.915 2.503 14.099 1.00 88.50 117 CYS A C 1
ATOM 908 O O . CYS A 1 117 ? -4.964 2.328 14.705 1.00 88.50 117 CYS A O 1
ATOM 910 N N . ALA A 1 118 ? -3.179 1.484 13.659 1.00 88.38 118 ALA A N 1
ATOM 911 C CA . ALA A 1 118 ? -3.525 0.095 13.926 1.00 88.38 118 ALA A CA 1
ATOM 912 C C . ALA A 1 118 ? -3.034 -0.397 15.299 1.00 88.38 118 ALA A C 1
ATOM 914 O O . ALA A 1 118 ? -3.574 -1.371 15.825 1.00 88.38 118 ALA A O 1
ATOM 915 N N . ILE A 1 119 ? -1.993 0.242 15.845 1.00 84.88 119 ILE A N 1
ATOM 916 C CA . ILE A 1 119 ? -1.359 -0.130 17.119 1.00 84.88 119 ILE A CA 1
ATOM 917 C C . ILE A 1 119 ? -1.984 0.608 18.310 1.00 84.88 119 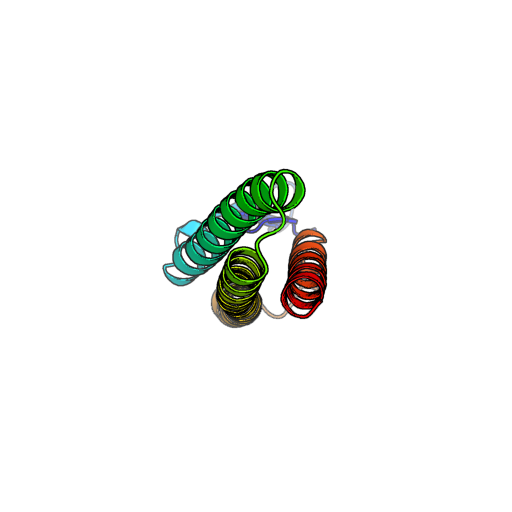ILE A C 1
ATOM 919 O O . ILE A 1 119 ? -2.061 0.027 19.394 1.00 84.88 119 ILE A O 1
ATOM 923 N N . PHE A 1 120 ? -2.385 1.868 18.118 1.00 68.50 120 PHE A N 1
ATOM 924 C CA . PHE A 1 120 ? -2.989 2.724 19.146 1.00 68.50 120 PHE A CA 1
ATOM 925 C C . PHE A 1 120 ? -4.510 2.558 19.215 1.00 68.50 120 PHE A C 1
ATOM 927 O O . PHE A 1 120 ? -5.035 2.531 20.352 1.00 68.50 120 PHE A O 1
#

Foldseek 3Di:
DWDDDLFWTWDDDPDPDIDIDGPVVDPLSVLLVVLLVVLVVLVVVLVVLVVVCVVPVDVVSLLVSLVSLVVSLVSLVVSLVSSVVVCCVPPCPPPDDDDDPVVSVVSVVVSVVSNVSSVD